Protein AF-A0A3D3STZ4-F1 (afdb_monomer_lite)

Structure (mmCIF, N/CA/C/O backbone):
data_AF-A0A3D3STZ4-F1
#
_entry.id   AF-A0A3D3STZ4-F1
#
loop_
_atom_site.group_PDB
_atom_site.id
_atom_site.type_symbol
_atom_site.label_atom_id
_atom_site.label_alt_id
_atom_site.label_comp_id
_atom_site.label_asym_id
_atom_site.label_entity_id
_atom_site.label_seq_id
_atom_site.pdbx_PDB_ins_code
_atom_site.Cartn_x
_atom_site.Cartn_y
_atom_site.Cartn_z
_atom_site.occupancy
_atom_site.B_iso_or_equiv
_atom_site.auth_seq_id
_atom_site.auth_comp_id
_atom_site.auth_asym_id
_atom_site.auth_atom_id
_atom_site.pdbx_PDB_model_num
ATOM 1 N N . ALA A 1 1 ? -10.558 -1.164 -7.030 1.00 85.94 1 ALA A N 1
ATOM 2 C CA . ALA A 1 1 ? -10.629 -2.556 -6.527 1.00 85.94 1 ALA A CA 1
ATOM 3 C C . ALA A 1 1 ? -9.845 -2.740 -5.224 1.00 85.94 1 ALA A C 1
ATOM 5 O O . ALA A 1 1 ? -10.471 -3.047 -4.218 1.00 85.94 1 ALA A O 1
ATOM 6 N N . ILE A 1 2 ? -8.526 -2.490 -5.208 1.00 95.38 2 ILE A N 1
ATOM 7 C CA . ILE A 1 2 ? -7.656 -2.743 -4.039 1.00 95.38 2 ILE A CA 1
ATOM 8 C C . ILE A 1 2 ? -8.146 -2.081 -2.739 1.00 95.38 2 ILE A C 1
ATOM 10 O O . ILE A 1 2 ? -8.237 -2.773 -1.731 1.00 95.38 2 ILE A O 1
ATOM 14 N N . ALA A 1 3 ? -8.532 -0.797 -2.754 1.00 95.38 3 ALA A N 1
ATOM 15 C CA . ALA A 1 3 ? -9.001 -0.094 -1.548 1.00 95.38 3 ALA A CA 1
ATOM 16 C C . ALA A 1 3 ? -10.173 -0.808 -0.845 1.00 95.38 3 ALA A C 1
ATOM 18 O O . ALA A 1 3 ? -10.158 -0.974 0.373 1.00 95.38 3 ALA A O 1
ATOM 19 N N . ALA A 1 4 ? -11.158 -1.278 -1.617 1.00 94.88 4 ALA A N 1
ATOM 20 C CA . ALA A 1 4 ? -12.321 -1.990 -1.092 1.00 94.88 4 ALA A CA 1
ATOM 21 C C . ALA A 1 4 ? -11.963 -3.406 -0.614 1.00 94.88 4 ALA A C 1
ATOM 23 O O . ALA A 1 4 ? -12.428 -3.840 0.435 1.00 94.88 4 ALA A O 1
ATOM 24 N N . GLN A 1 5 ? -11.114 -4.123 -1.359 1.00 96.81 5 GLN A N 1
ATOM 25 C CA . GLN A 1 5 ? -10.679 -5.475 -0.991 1.00 96.81 5 GLN A CA 1
ATOM 26 C C . GLN A 1 5 ? -9.867 -5.479 0.304 1.00 96.81 5 GLN A C 1
ATOM 28 O O . GLN A 1 5 ? -10.089 -6.328 1.162 1.00 96.81 5 GLN A O 1
ATOM 33 N N . VAL A 1 6 ? -8.954 -4.519 0.460 1.00 96.69 6 VAL A N 1
ATOM 34 C CA . VAL A 1 6 ? -8.153 -4.367 1.676 1.00 96.69 6 VAL A CA 1
ATOM 35 C C . VAL A 1 6 ? -9.034 -3.972 2.856 1.00 96.69 6 VAL A C 1
ATOM 37 O O . VAL A 1 6 ? -8.929 -4.612 3.892 1.00 96.69 6 VAL A O 1
ATOM 40 N N . ALA A 1 7 ? -9.949 -3.010 2.696 1.00 94.81 7 ALA A N 1
ATOM 41 C CA . ALA A 1 7 ? -10.879 -2.635 3.764 1.00 94.81 7 ALA A CA 1
ATOM 42 C C . ALA A 1 7 ? -11.766 -3.815 4.205 1.00 94.81 7 ALA A C 1
ATOM 44 O O . ALA A 1 7 ? -11.982 -4.030 5.395 1.00 94.81 7 ALA A O 1
ATOM 45 N N . MET A 1 8 ? -12.238 -4.625 3.252 1.00 96.00 8 MET A N 1
ATOM 46 C CA . MET A 1 8 ? -12.997 -5.842 3.540 1.00 96.00 8 MET A CA 1
ATOM 47 C C . MET A 1 8 ? -12.158 -6.869 4.315 1.00 96.00 8 MET A C 1
ATOM 49 O O . MET A 1 8 ? -12.629 -7.404 5.317 1.00 96.00 8 MET A O 1
ATOM 53 N N . LEU A 1 9 ? -10.927 -7.146 3.870 1.00 97.75 9 LEU A N 1
ATOM 54 C CA . LEU A 1 9 ? -10.031 -8.090 4.543 1.00 97.75 9 LEU A CA 1
ATOM 55 C C . LEU A 1 9 ? -9.652 -7.611 5.943 1.00 97.75 9 LEU A C 1
ATOM 57 O O . LEU A 1 9 ? -9.706 -8.398 6.881 1.00 97.75 9 LEU A O 1
ATOM 61 N N . ASP A 1 10 ? -9.303 -6.337 6.088 1.00 97.56 10 ASP A N 1
ATOM 62 C CA . ASP A 1 10 ? -8.969 -5.735 7.374 1.00 97.56 10 ASP A CA 1
ATOM 63 C C . ASP A 1 10 ? -10.137 -5.840 8.364 1.00 97.56 10 ASP A C 1
ATOM 65 O O . ASP A 1 10 ? -9.951 -6.290 9.495 1.00 97.56 10 ASP A O 1
ATOM 69 N N . HIS A 1 11 ? -11.362 -5.556 7.906 1.00 96.56 11 HIS A N 1
ATOM 70 C CA . HIS A 1 11 ? -12.575 -5.714 8.706 1.00 96.56 11 HIS A CA 1
ATOM 71 C C . HIS A 1 11 ? -12.804 -7.170 9.143 1.00 96.56 11 HIS A C 1
ATOM 73 O O . HIS A 1 11 ? -13.020 -7.432 10.324 1.00 96.56 11 HIS A O 1
ATOM 79 N N . MET A 1 12 ? -12.711 -8.131 8.215 1.00 98.06 12 MET A N 1
ATOM 80 C CA . MET A 1 12 ? -12.864 -9.562 8.520 1.00 98.06 12 MET A CA 1
ATOM 81 C C . MET A 1 12 ? -11.780 -10.089 9.467 1.00 98.06 12 MET A C 1
ATOM 83 O O . MET A 1 12 ? -12.017 -11.029 10.224 1.00 98.06 12 MET A O 1
ATOM 87 N N . LEU A 1 13 ? -10.581 -9.512 9.401 1.00 98.19 13 LEU A N 1
ATOM 88 C CA . LEU A 1 13 ? -9.433 -9.891 10.218 1.00 98.19 13 LEU A CA 1
ATOM 89 C C . LEU A 1 13 ? -9.317 -9.063 11.503 1.00 98.19 13 LEU A C 1
ATOM 91 O O . LEU A 1 13 ? -8.341 -9.243 12.232 1.00 98.19 13 LEU A O 1
ATOM 95 N N . GLU A 1 14 ? -10.307 -8.216 11.801 1.00 97.31 14 GLU A N 1
ATOM 96 C CA . GLU A 1 14 ? -10.369 -7.367 12.996 1.00 97.31 14 GLU A CA 1
ATOM 97 C C . GLU A 1 14 ? -9.106 -6.504 13.168 1.00 97.31 14 GLU A C 1
ATOM 99 O O . GLU A 1 14 ? -8.515 -6.448 14.248 1.00 97.31 14 GLU A O 1
ATOM 104 N N . GLY A 1 15 ? -8.642 -5.873 12.087 1.00 96.25 15 GLY A N 1
ATOM 105 C CA . GLY A 1 15 ? -7.473 -4.988 12.120 1.00 96.25 15 GLY A CA 1
ATOM 106 C C . GLY A 1 15 ? -6.118 -5.706 12.152 1.00 96.25 15 GLY A C 1
ATOM 107 O O . GLY A 1 15 ? -5.086 -5.075 12.372 1.00 96.25 15 GLY A O 1
ATOM 108 N N . ARG A 1 16 ? -6.082 -7.036 11.981 1.00 97.81 16 ARG A N 1
ATOM 109 C CA . ARG A 1 16 ? -4.832 -7.827 11.984 1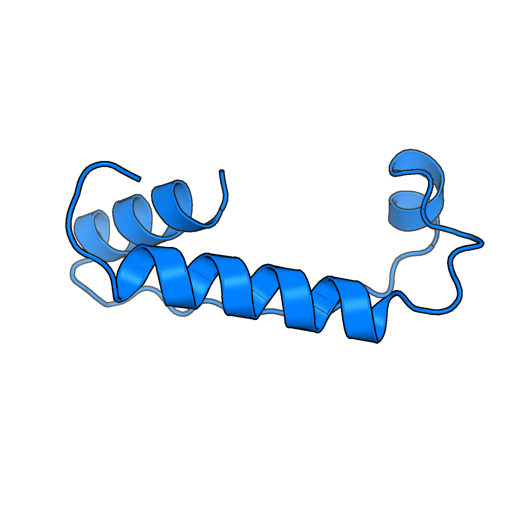.00 97.81 16 ARG A CA 1
ATOM 110 C C . ARG A 1 16 ? -4.189 -7.964 10.601 1.00 97.81 16 ARG A C 1
ATOM 112 O O . ARG A 1 16 ? -3.220 -8.710 10.451 1.00 97.81 16 ARG A O 1
ATOM 119 N N . PHE A 1 17 ? -4.730 -7.300 9.582 1.00 97.19 17 PHE A N 1
ATOM 120 C CA . PHE A 1 17 ? -4.187 -7.355 8.232 1.00 97.19 17 PHE A CA 1
ATOM 121 C C . PHE A 1 17 ? -3.000 -6.394 8.079 1.00 97.19 17 PHE A C 1
ATOM 123 O O . PHE A 1 17 ? -3.083 -5.225 8.439 1.00 97.19 17 PHE A O 1
ATOM 130 N N . ILE A 1 18 ? -1.892 -6.874 7.506 1.00 96.75 18 ILE A N 1
ATOM 131 C CA . ILE A 1 18 ? -0.734 -6.035 7.165 1.00 96.75 18 ILE A CA 1
ATOM 132 C C . ILE A 1 18 ? -0.628 -5.959 5.644 1.00 96.75 18 ILE A C 1
ATOM 134 O O . ILE A 1 18 ? -0.321 -6.948 4.977 1.00 96.75 18 ILE A O 1
ATOM 138 N N . MET A 1 19 ? -0.852 -4.767 5.093 1.00 96.06 19 MET A N 1
ATOM 139 C CA . MET A 1 19 ? -0.771 -4.520 3.656 1.00 96.06 19 MET A CA 1
ATOM 140 C C . MET A 1 19 ? 0.672 -4.218 3.226 1.00 96.06 19 MET A C 1
ATOM 142 O O . MET A 1 19 ? 1.117 -3.073 3.245 1.00 96.06 19 MET A O 1
ATOM 146 N N . GLY A 1 20 ? 1.411 -5.245 2.806 1.00 96.31 20 GLY A N 1
ATOM 147 C CA . GLY A 1 20 ? 2.698 -5.056 2.129 1.00 96.31 20 GLY A CA 1
ATOM 148 C C . GLY A 1 20 ? 2.504 -4.533 0.703 1.00 96.31 20 GLY A C 1
ATOM 149 O O . GLY A 1 20 ? 1.762 -5.133 -0.073 1.00 96.31 20 GLY A O 1
ATOM 150 N N . ILE A 1 21 ? 3.180 -3.438 0.344 1.00 95.62 21 ILE A N 1
ATOM 151 C CA . ILE A 1 21 ? 3.095 -2.818 -0.989 1.00 95.62 21 ILE A CA 1
ATOM 152 C C . ILE A 1 21 ? 4.475 -2.648 -1.624 1.00 95.62 21 ILE A C 1
ATOM 154 O O . ILE A 1 21 ? 5.475 -2.450 -0.937 1.00 95.62 21 ILE A O 1
ATOM 158 N N . SER A 1 22 ? 4.530 -2.730 -2.951 1.00 94.25 22 SER A N 1
ATOM 159 C CA . SER A 1 22 ? 5.748 -2.559 -3.745 1.00 94.25 22 SER A CA 1
ATOM 160 C C . SER A 1 22 ? 5.381 -2.210 -5.193 1.00 94.25 22 SER A C 1
ATOM 162 O O . SER A 1 22 ? 4.342 -2.673 -5.667 1.00 94.25 22 SER A O 1
ATOM 164 N N . PRO A 1 23 ? 6.225 -1.461 -5.927 1.00 91.69 23 PRO A N 1
ATOM 165 C CA . PRO A 1 23 ? 6.006 -1.148 -7.345 1.00 91.69 23 PRO A CA 1
ATOM 166 C C . PRO A 1 23 ? 6.103 -2.362 -8.290 1.00 91.69 23 PRO A C 1
ATOM 168 O O . PRO A 1 23 ? 5.844 -2.229 -9.487 1.00 91.69 23 PRO A O 1
ATOM 171 N N . GLY A 1 24 ? 6.479 -3.541 -7.780 1.00 90.31 24 GLY A N 1
ATOM 172 C CA . GLY A 1 24 ? 6.601 -4.777 -8.555 1.00 90.31 24 GLY A CA 1
ATOM 173 C C . GLY A 1 24 ? 7.890 -4.850 -9.385 1.00 90.31 24 GLY A C 1
ATOM 174 O O . GLY A 1 24 ? 8.306 -3.884 -10.026 1.00 90.31 24 GLY A O 1
ATOM 175 N N . GLY A 1 25 ? 8.540 -6.018 -9.380 1.00 89.75 25 GLY A N 1
ATOM 176 C CA . GLY A 1 25 ? 9.837 -6.244 -10.042 1.00 89.75 25 GLY A CA 1
ATOM 177 C C . GLY A 1 25 ? 9.828 -7.294 -11.156 1.00 89.75 25 GLY A C 1
ATOM 178 O O . GLY A 1 25 ? 10.836 -7.464 -11.839 1.00 89.75 25 GLY A O 1
ATOM 179 N N . LEU A 1 26 ? 8.712 -7.998 -11.357 1.00 93.50 26 LEU A N 1
ATOM 180 C CA . LEU A 1 26 ? 8.629 -9.102 -12.308 1.00 93.50 26 LEU A CA 1
ATOM 181 C C . LEU A 1 26 ? 8.305 -8.600 -13.724 1.00 93.50 26 LEU A C 1
ATOM 183 O O . LEU A 1 26 ? 7.214 -8.101 -13.977 1.00 93.50 26 LEU A O 1
ATOM 187 N N . LYS A 1 27 ? 9.256 -8.736 -14.656 1.00 91.56 27 LYS A N 1
ATOM 188 C CA . LYS A 1 27 ? 9.120 -8.220 -16.032 1.00 91.56 27 LYS A CA 1
ATOM 189 C C . LYS A 1 27 ? 7.969 -8.844 -16.823 1.00 91.56 27 LYS A C 1
ATOM 191 O O . LYS A 1 27 ? 7.346 -8.140 -17.607 1.00 91.56 27 LYS A O 1
ATOM 196 N N . SER A 1 28 ? 7.666 -10.123 -16.601 1.00 95.94 28 SER A N 1
ATOM 197 C CA . SER A 1 28 ? 6.546 -10.787 -17.280 1.00 95.94 28 SER A CA 1
ATOM 198 C C . SER A 1 28 ? 5.198 -10.173 -16.902 1.00 95.94 28 SER A C 1
ATOM 200 O O . SER A 1 28 ? 4.349 -10.006 -17.768 1.00 95.94 28 SER A O 1
ATOM 202 N N . ASP A 1 29 ? 5.013 -9.770 -15.640 1.00 94.38 29 ASP A N 1
ATOM 203 C CA . ASP A 1 29 ? 3.791 -9.067 -15.228 1.00 94.38 29 ASP A CA 1
ATOM 204 C C . ASP A 1 29 ? 3.710 -7.713 -15.929 1.00 94.38 29 ASP A C 1
ATOM 206 O O . ASP A 1 29 ? 2.650 -7.310 -16.398 1.00 94.38 29 ASP A O 1
ATOM 210 N N . MET A 1 30 ? 4.845 -7.023 -16.053 1.00 93.56 30 MET A N 1
ATOM 211 C CA . MET A 1 30 ? 4.880 -5.719 -16.705 1.00 93.56 30 MET A CA 1
ATOM 212 C C . MET A 1 30 ? 4.495 -5.797 -18.182 1.00 93.56 30 MET A C 1
ATOM 214 O O . MET A 1 30 ? 3.763 -4.947 -18.679 1.00 93.56 30 MET A O 1
ATOM 218 N N . GLU A 1 31 ? 4.963 -6.829 -18.877 1.00 94.12 31 GLU A N 1
ATOM 219 C CA . GLU A 1 31 ? 4.595 -7.106 -20.264 1.00 94.12 31 GLU A CA 1
ATOM 220 C C . GLU A 1 31 ? 3.095 -7.392 -20.397 1.00 94.12 31 GLU A C 1
ATOM 222 O O . GLU A 1 31 ? 2.410 -6.743 -21.186 1.00 94.12 31 GLU A O 1
ATOM 227 N N . VAL A 1 32 ? 2.562 -8.299 -19.569 1.00 96.19 32 VAL A N 1
ATOM 228 C CA . VAL A 1 32 ? 1.140 -8.684 -19.587 1.00 96.19 32 VAL A CA 1
ATOM 229 C C . VAL A 1 32 ? 0.224 -7.498 -19.280 1.00 96.19 32 VAL A C 1
ATOM 231 O O . VAL A 1 32 ? -0.838 -7.368 -19.887 1.00 96.19 32 VAL A O 1
ATOM 234 N N . PHE A 1 33 ? 0.631 -6.616 -18.366 1.00 92.94 33 PHE A N 1
ATOM 235 C CA . PHE A 1 33 ? -0.119 -5.412 -18.008 1.00 92.94 33 PHE A CA 1
ATOM 236 C C . PHE A 1 33 ? 0.239 -4.184 -18.860 1.00 92.94 33 PHE A C 1
ATOM 238 O O . PHE A 1 33 ? -0.238 -3.087 -18.567 1.00 92.94 33 PHE A O 1
ATOM 245 N N . GLY A 1 34 ? 1.051 -4.347 -19.910 1.00 92.31 34 GLY A N 1
ATOM 246 C CA . GLY A 1 34 ? 1.363 -3.289 -20.872 1.00 92.31 34 GLY A CA 1
ATOM 247 C C . GLY A 1 34 ? 2.149 -2.112 -20.289 1.00 92.31 34 GLY A C 1
ATOM 248 O O . GLY A 1 34 ? 2.048 -1.001 -20.799 1.00 92.31 34 GLY A O 1
ATOM 249 N N . ASN A 1 35 ? 2.909 -2.331 -19.214 1.00 91.06 35 ASN A N 1
ATOM 250 C CA . ASN A 1 35 ? 3.719 -1.305 -18.559 1.00 91.06 35 ASN A CA 1
ATOM 251 C C . ASN A 1 35 ? 5.232 -1.593 -18.598 1.00 91.06 35 ASN A C 1
ATOM 253 O O . ASN A 1 35 ? 5.995 -0.922 -17.911 1.00 91.06 35 ASN A O 1
ATOM 257 N N . LEU A 1 36 ? 5.681 -2.548 -19.423 1.00 90.56 36 LEU A N 1
ATOM 258 C CA . LEU A 1 36 ? 7.098 -2.913 -19.557 1.00 90.56 36 LEU A CA 1
ATOM 259 C C . LEU A 1 36 ? 7.996 -1.729 -19.946 1.00 90.56 36 LEU A C 1
ATOM 261 O O . LEU A 1 36 ? 9.049 -1.550 -19.336 1.00 90.56 36 LEU A O 1
ATOM 265 N N . ASP A 1 37 ? 7.552 -0.914 -20.902 1.00 92.12 37 ASP A N 1
ATOM 266 C CA . ASP A 1 37 ? 8.313 0.225 -21.438 1.00 92.12 37 ASP A CA 1
ATOM 267 C C . ASP A 1 37 ? 7.953 1.561 -20.764 1.00 92.12 37 ASP A C 1
ATOM 269 O O . ASP A 1 37 ? 8.322 2.634 -21.237 1.00 92.12 37 ASP A O 1
ATOM 273 N N . VAL A 1 38 ? 7.205 1.520 -19.658 1.00 91.00 38 VAL A N 1
ATOM 274 C CA . VAL A 1 38 ? 6.795 2.728 -18.937 1.00 91.00 38 VAL A CA 1
ATOM 275 C C . VAL A 1 38 ? 7.923 3.186 -18.017 1.00 91.00 38 VAL A C 1
ATOM 277 O O . VAL A 1 38 ? 8.294 2.500 -17.063 1.00 91.00 38 VAL A O 1
ATOM 280 N N . GLU A 1 39 ? 8.451 4.379 -18.281 1.00 90.00 39 GLU A N 1
ATOM 281 C CA . GLU A 1 39 ? 9.597 4.931 -17.550 1.00 90.00 39 GLU A CA 1
ATOM 282 C C . GLU A 1 39 ? 9.231 5.419 -16.137 1.00 90.00 39 GLU A C 1
ATOM 284 O O . GLU A 1 39 ? 10.044 5.336 -15.217 1.00 90.00 39 GLU A O 1
ATOM 289 N N . ASN A 1 40 ? 7.991 5.868 -15.918 1.00 92.81 40 ASN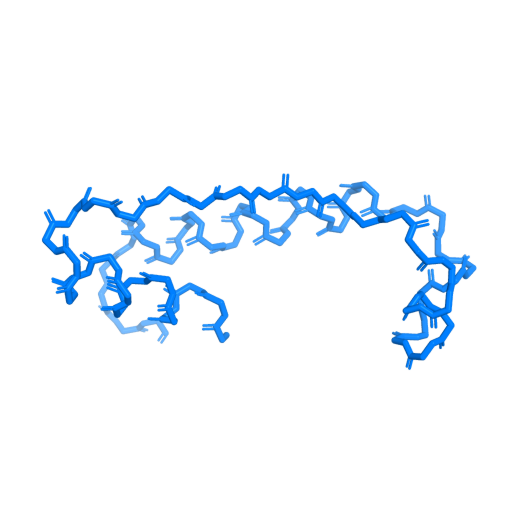 A N 1
ATOM 290 C CA . ASN A 1 40 ? 7.557 6.507 -14.672 1.00 92.81 40 ASN A CA 1
ATOM 291 C C . ASN A 1 40 ? 6.762 5.584 -13.726 1.00 92.81 40 ASN A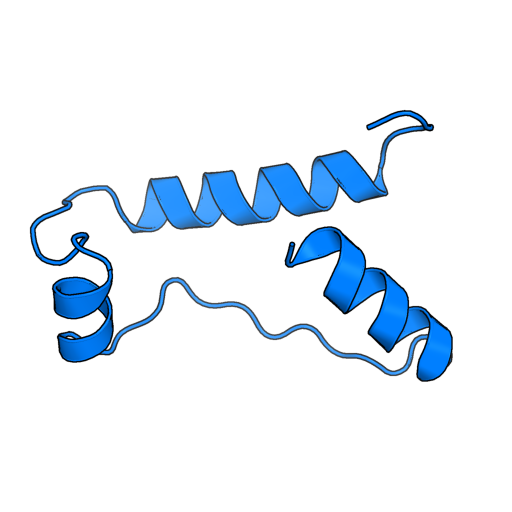 C 1
ATOM 293 O O . ASN A 1 40 ? 5.902 6.022 -12.962 1.00 92.81 40 ASN A O 1
ATOM 297 N N . ARG A 1 41 ? 7.058 4.281 -13.720 1.00 91.44 41 ARG A N 1
ATOM 298 C CA . ARG A 1 41 ? 6.322 3.291 -12.906 1.00 91.44 41 ARG A CA 1
ATOM 299 C C . ARG A 1 41 ? 6.339 3.550 -11.402 1.00 91.44 41 ARG A C 1
ATOM 301 O O . ARG A 1 41 ? 5.379 3.203 -10.716 1.00 91.44 41 ARG A O 1
ATOM 308 N N . LEU A 1 42 ? 7.413 4.141 -10.882 1.00 92.75 42 LEU A N 1
ATOM 309 C CA . LEU A 1 42 ? 7.469 4.537 -9.473 1.00 92.75 42 LEU A CA 1
ATOM 310 C C . LEU A 1 42 ? 6.458 5.645 -9.163 1.00 92.75 42 LEU A C 1
ATOM 312 O O . LEU A 1 42 ? 5.803 5.588 -8.128 1.00 92.75 42 LEU A O 1
ATOM 316 N N . GLU A 1 43 ? 6.286 6.607 -10.068 1.00 96.56 43 GLU A N 1
ATOM 317 C CA . GLU A 1 43 ? 5.304 7.684 -9.918 1.00 96.56 43 GLU A CA 1
ATOM 318 C C . GLU A 1 43 ? 3.881 7.130 -9.982 1.00 96.56 43 GLU A C 1
ATOM 320 O O . GLU A 1 43 ? 3.081 7.418 -9.097 1.00 96.56 43 GLU A O 1
ATOM 325 N N . MET A 1 44 ? 3.596 6.247 -10.947 1.00 94.88 44 MET A N 1
ATOM 326 C CA . MET A 1 44 ? 2.303 5.554 -11.035 1.00 94.88 44 MET A CA 1
ATOM 327 C C . MET A 1 44 ? 1.995 4.738 -9.773 1.00 94.88 44 MET A C 1
ATOM 329 O O . MET A 1 44 ? 0.855 4.694 -9.313 1.00 94.88 44 MET A O 1
ATOM 333 N N . PHE A 1 45 ? 3.004 4.083 -9.191 1.00 95.56 45 PHE A N 1
ATOM 334 C CA . PHE A 1 45 ? 2.847 3.358 -7.933 1.00 95.56 45 PHE A CA 1
ATOM 335 C C . PHE A 1 45 ? 2.490 4.302 -6.776 1.00 95.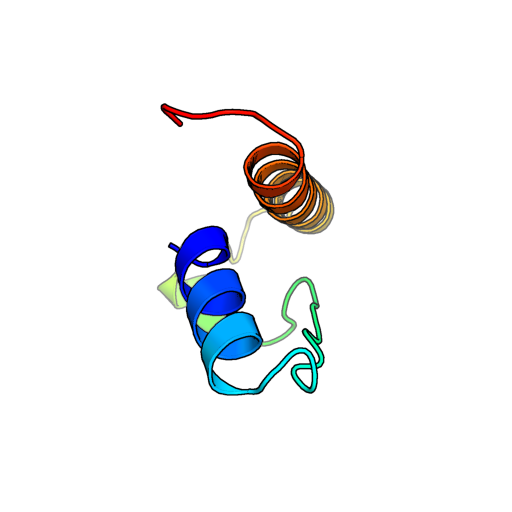56 45 PHE A C 1
ATOM 337 O O . PHE A 1 45 ? 1.556 4.017 -6.025 1.00 95.56 45 PHE A O 1
ATOM 344 N N . VAL A 1 46 ? 3.194 5.434 -6.658 1.00 97.44 46 VAL A N 1
ATOM 345 C CA . VAL A 1 46 ? 2.913 6.471 -5.650 1.00 97.44 46 VAL A CA 1
ATOM 346 C C . VAL A 1 46 ? 1.509 7.054 -5.836 1.00 97.44 46 VAL A C 1
ATOM 348 O O . VAL A 1 46 ? 0.763 7.193 -4.868 1.00 97.44 46 VAL A O 1
ATOM 351 N N . GLU A 1 47 ? 1.107 7.344 -7.071 1.00 97.19 47 GLU A N 1
ATOM 352 C CA . GLU A 1 47 ? -0.249 7.789 -7.399 1.00 97.19 47 GLU A CA 1
ATOM 353 C C . GLU A 1 47 ? -1.300 6.748 -6.981 1.00 97.19 47 GLU A C 1
ATOM 355 O O . GLU A 1 47 ? -2.312 7.089 -6.360 1.00 97.19 47 GLU A O 1
ATOM 360 N N . GLY A 1 48 ? -1.038 5.468 -7.254 1.00 96.25 48 GLY A N 1
ATOM 361 C CA . GLY A 1 48 ? -1.918 4.362 -6.892 1.00 96.25 48 GLY A CA 1
ATOM 362 C C . GLY A 1 48 ? -2.150 4.252 -5.385 1.00 96.25 48 GLY A C 1
ATOM 363 O O . GLY A 1 48 ? -3.301 4.177 -4.951 1.00 96.25 48 GLY A O 1
ATOM 364 N N . ILE A 1 49 ? -1.087 4.285 -4.570 1.00 97.44 49 ILE A N 1
ATOM 365 C CA . ILE A 1 49 ? -1.240 4.230 -3.107 1.00 97.44 49 ILE A CA 1
ATOM 366 C C . ILE A 1 49 ? -1.916 5.491 -2.561 1.00 97.44 49 ILE A C 1
ATOM 368 O O . ILE A 1 49 ? -2.817 5.378 -1.734 1.00 97.44 49 ILE A O 1
ATOM 372 N N . ASN A 1 50 ? -1.580 6.677 -3.073 1.00 97.31 50 ASN A N 1
ATOM 373 C CA . ASN A 1 50 ? -2.240 7.919 -2.662 1.00 97.31 50 ASN A CA 1
ATOM 374 C C . ASN A 1 50 ? -3.739 7.905 -2.983 1.00 97.31 50 ASN A C 1
ATOM 376 O O . ASN A 1 50 ? -4.546 8.385 -2.191 1.00 97.31 50 ASN A O 1
ATOM 380 N N . THR 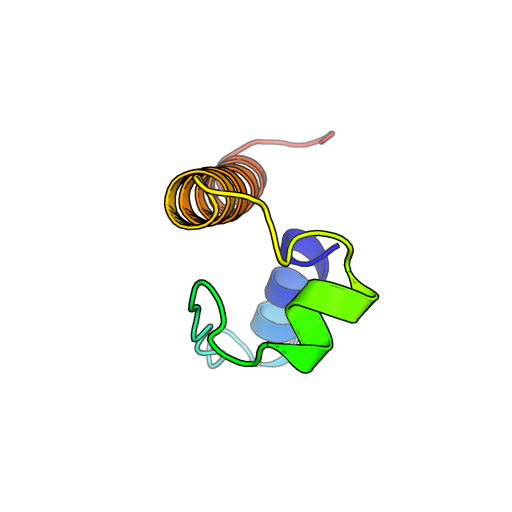A 1 51 ? -4.130 7.310 -4.111 1.00 96.25 51 THR A N 1
ATOM 381 C CA . THR A 1 51 ? -5.543 7.131 -4.463 1.00 96.25 51 THR A CA 1
ATOM 382 C C . THR A 1 51 ? -6.261 6.231 -3.457 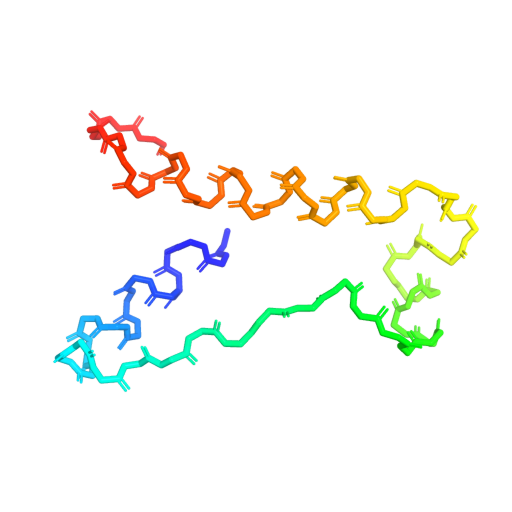1.00 96.25 51 THR A C 1
ATOM 384 O O . THR A 1 51 ? -7.367 6.554 -3.031 1.00 96.25 51 THR A O 1
ATOM 387 N N . VAL A 1 52 ? -5.635 5.127 -3.037 1.00 95.88 52 VAL A N 1
ATOM 388 C CA . VAL A 1 52 ? -6.192 4.229 -2.011 1.00 95.88 52 VAL A CA 1
ATOM 389 C C . VAL A 1 52 ? -6.363 4.950 -0.673 1.00 95.88 52 VAL A C 1
ATOM 391 O O . VAL A 1 52 ? -7.448 4.897 -0.099 1.00 95.88 52 VAL A O 1
ATOM 394 N N . LEU A 1 53 ? -5.330 5.658 -0.208 1.00 95.38 53 LEU A N 1
ATOM 395 C CA . LEU A 1 53 ? -5.374 6.410 1.050 1.00 95.38 53 LEU A CA 1
ATOM 396 C C . LEU A 1 53 ? -6.473 7.476 1.027 1.00 95.38 53 LEU A C 1
ATOM 398 O O . LEU A 1 53 ? -7.275 7.557 1.951 1.00 95.38 53 LEU A O 1
ATOM 402 N N . LYS A 1 54 ? -6.585 8.217 -0.079 1.00 95.44 54 LYS A N 1
ATOM 403 C CA . LYS A 1 54 ? -7.627 9.232 -0.258 1.00 95.44 54 LYS A CA 1
ATOM 404 C C . LYS A 1 54 ? -9.041 8.650 -0.177 1.00 95.44 54 LYS A C 1
ATOM 406 O O . LYS A 1 54 ? -9.928 9.291 0.381 1.00 95.44 54 LYS A O 1
ATOM 411 N N . ILE A 1 55 ? -9.269 7.453 -0.724 1.00 94.56 55 ILE A N 1
ATOM 412 C CA . ILE A 1 55 ? -10.564 6.761 -0.604 1.00 94.56 55 ILE A CA 1
ATOM 413 C C . ILE A 1 55 ? -10.875 6.454 0.866 1.00 94.56 55 ILE A C 1
ATOM 415 O O . ILE A 1 55 ? -11.993 6.689 1.306 1.00 94.56 55 ILE A O 1
ATOM 419 N N . TRP A 1 56 ? -9.905 5.963 1.638 1.00 93.62 56 TRP A N 1
ATOM 420 C CA . TRP A 1 56 ? -10.122 5.643 3.054 1.00 93.62 56 TRP A CA 1
ATOM 421 C C . TRP A 1 56 ? -10.294 6.873 3.954 1.00 93.62 56 TRP A C 1
ATOM 423 O O . TRP A 1 56 ? -10.992 6.788 4.958 1.00 93.62 56 TRP A O 1
ATOM 433 N N . GLU A 1 57 ? -9.678 8.004 3.608 1.00 94.50 57 GLU A N 1
ATOM 434 C CA . GLU A 1 57 ? -9.771 9.257 4.373 1.00 94.50 57 GLU A CA 1
ATOM 435 C C . GLU A 1 57 ? -11.052 10.063 4.104 1.00 94.50 57 GLU A C 1
ATOM 437 O O . GLU A 1 57 ? -11.364 10.991 4.848 1.00 94.50 57 GLU A O 1
ATOM 442 N N . SER A 1 58 ? -11.777 9.763 3.026 1.00 89.81 58 SER A N 1
ATOM 443 C CA . SER A 1 58 ? -12.941 10.551 2.607 1.00 89.81 58 SER A CA 1
ATOM 444 C C . SER A 1 58 ? -14.256 10.019 3.194 1.00 89.81 58 SER A C 1
ATOM 446 O O . SER A 1 58 ? -14.344 8.881 3.651 1.00 89.81 58 SER A O 1
ATOM 448 N N . GLU A 1 59 ? -15.332 10.809 3.093 1.00 85.69 59 GLU A N 1
ATOM 449 C CA . GLU A 1 59 ? -16.714 10.363 3.348 1.00 85.69 59 GLU A CA 1
ATOM 450 C C . GLU A 1 59 ? -17.458 9.971 2.061 1.00 85.69 59 GLU A C 1
ATOM 452 O O . GLU A 1 59 ? -17.199 10.530 0.993 1.00 85.69 59 GLU A O 1
ATOM 457 N N . ALA A 1 60 ? -18.376 9.003 2.161 1.00 74.62 60 ALA A N 1
ATOM 458 C CA . ALA A 1 60 ? -19.155 8.497 1.029 1.00 74.62 60 ALA A CA 1
ATOM 459 C C . ALA A 1 60 ? -19.891 9.638 0.286 1.00 74.62 60 ALA A C 1
ATOM 461 O O . ALA A 1 60 ? -20.295 10.608 0.930 1.00 74.62 60 ALA A O 1
ATOM 462 N N . PRO A 1 61 ? -20.143 9.536 -1.037 1.00 61.22 61 PRO A N 1
ATOM 463 C CA . PRO A 1 61 ? -20.087 8.343 -1.882 1.00 61.22 61 PRO A CA 1
ATOM 464 C C . PRO A 1 61 ? -18.960 8.438 -2.926 1.00 61.22 61 PRO A C 1
ATOM 466 O O . PRO A 1 61 ? -19.047 9.219 -3.874 1.00 61.22 61 PRO A O 1
ATOM 469 N N . TYR A 1 62 ? -17.904 7.654 -2.744 1.00 60.88 62 TYR A N 1
ATOM 470 C CA . TYR A 1 62 ? -16.751 7.576 -3.655 1.00 60.88 62 TYR A CA 1
ATOM 471 C C . TYR A 1 62 ? -17.010 6.656 -4.845 1.00 60.88 62 TYR A C 1
ATOM 473 O O . TYR A 1 62 ? -17.613 5.578 -4.625 1.00 60.88 62 TYR A O 1
#

pLDDT: mean 93.06, std 6.94, range [60.88, 98.19]

Sequence (62 aa):
AIAAQVAMLDHMLEGRFIMGISPGGLKSDMEVFGNLDVENRLEMFVEGINTVLKIWESEAPY

Radius of gyration: 14.08 Å; chains: 1; bounding box: 30×21×34 Å

Foldseek 3Di:
DVLVVQVVVCVVVVNPDDDDDDLDDDLVVCVVVVNNPPPPSVVVSVVVVVVSVVVVPDDDDD

Secondary structure (DSSP, 8-state):
-HHHHHHHHHHHTTT-----------HHHHHHTT-TT-TTHHHHHHHHHHHHHHHHHSPS--